Protein AF-A0A6N6MBU0-F1 (afdb_monomer_lite)

Radius of gyration: 28.47 Å; chains: 1; bounding box: 76×79×61 Å

Structure (mmCIF, N/CA/C/O backbone):
data_AF-A0A6N6MBU0-F1
#
_entry.id   AF-A0A6N6MBU0-F1
#
loop_
_atom_site.group_PDB
_atom_site.id
_atom_site.type_symbol
_atom_site.label_atom_id
_atom_site.label_alt_id
_atom_site.label_comp_id
_atom_site.label_asym_id
_atom_site.label_entity_id
_atom_site.label_seq_id
_atom_site.pdbx_PDB_ins_code
_atom_site.Cartn_x
_atom_site.Cartn_y
_atom_site.Cartn_z
_atom_site.occupancy
_atom_site.B_iso_or_equiv
_atom_site.auth_seq_id
_atom_site.auth_comp_id
_atom_site.auth_asym_id
_atom_site.auth_atom_id
_atom_site.pdbx_PDB_model_num
ATOM 1 N N . MET A 1 1 ? 37.459 41.021 43.986 1.00 42.38 1 MET A N 1
ATOM 2 C CA . MET A 1 1 ? 38.618 40.347 43.359 1.00 42.38 1 MET A CA 1
ATOM 3 C C . MET A 1 1 ? 38.202 38.938 42.969 1.00 42.38 1 MET A C 1
ATOM 5 O O . MET A 1 1 ? 38.070 38.101 43.848 1.00 42.38 1 MET A O 1
ATOM 9 N N . LEU A 1 2 ? 37.963 38.681 41.683 1.00 38.34 2 LEU A N 1
ATOM 10 C CA . LEU A 1 2 ? 37.894 37.321 41.146 1.00 38.34 2 LEU A CA 1
ATOM 11 C C . LEU A 1 2 ? 38.823 37.245 39.933 1.00 38.34 2 LEU A C 1
ATOM 13 O O . LEU A 1 2 ? 38.697 38.010 38.981 1.00 38.34 2 LEU A O 1
ATOM 17 N N . SER A 1 3 ? 39.810 36.364 40.057 1.00 39.53 3 SER A N 1
ATOM 18 C CA . SER A 1 3 ? 40.881 36.099 39.104 1.00 39.53 3 SER A CA 1
ATOM 19 C C . SER A 1 3 ? 40.360 35.163 38.013 1.00 39.53 3 SER A C 1
ATOM 21 O O . SER A 1 3 ? 39.963 34.037 38.301 1.00 39.53 3 SER A O 1
ATOM 23 N N . VAL A 1 4 ? 40.354 35.627 36.763 1.00 47.16 4 VAL A N 1
ATOM 24 C CA . VAL A 1 4 ? 40.062 34.795 35.590 1.00 47.16 4 VAL A CA 1
ATOM 25 C C . VAL A 1 4 ? 41.371 34.143 35.151 1.00 47.16 4 VAL A C 1
ATOM 27 O O . VAL A 1 4 ? 42.191 34.767 34.478 1.00 47.16 4 VAL A O 1
ATOM 30 N N . LYS A 1 5 ? 41.591 32.885 35.542 1.00 46.62 5 LYS A N 1
ATOM 31 C CA . LYS A 1 5 ? 42.668 32.063 34.979 1.00 46.62 5 LYS A CA 1
ATOM 32 C C . LYS A 1 5 ? 42.170 31.426 33.682 1.00 46.62 5 LYS A C 1
ATOM 34 O O . LYS A 1 5 ? 41.281 30.582 33.694 1.00 46.62 5 LYS A O 1
ATOM 39 N N . ARG A 1 6 ? 42.735 31.876 32.560 1.00 51.62 6 ARG A N 1
ATOM 40 C CA . ARG A 1 6 ? 42.576 31.271 31.233 1.00 51.62 6 ARG A CA 1
ATOM 41 C C . ARG A 1 6 ? 43.379 29.970 31.189 1.00 51.62 6 ARG A C 1
ATOM 43 O O . ARG A 1 6 ? 44.602 30.017 31.279 1.00 51.62 6 ARG A O 1
ATOM 50 N N . THR A 1 7 ? 42.704 28.838 31.028 1.00 53.19 7 THR A N 1
ATOM 51 C CA . THR A 1 7 ? 43.352 27.553 30.740 1.00 53.19 7 THR A CA 1
ATOM 52 C C . THR A 1 7 ? 43.342 27.336 29.231 1.00 53.19 7 THR A C 1
ATOM 54 O O . THR A 1 7 ? 42.283 27.217 28.620 1.00 53.19 7 THR A O 1
ATOM 57 N N . LEU A 1 8 ? 44.534 27.345 28.637 1.00 43.66 8 LEU A N 1
ATOM 58 C CA . LEU A 1 8 ? 44.801 27.042 27.234 1.00 43.66 8 LEU A CA 1
ATOM 59 C C . LEU A 1 8 ? 44.906 25.513 27.096 1.00 43.66 8 LEU A C 1
ATOM 61 O O . LEU A 1 8 ? 45.770 24.914 27.734 1.00 43.66 8 LEU A O 1
ATOM 65 N N . LEU A 1 9 ? 44.039 24.878 26.304 1.00 42.22 9 LEU A N 1
ATOM 66 C CA . LEU A 1 9 ? 44.114 23.440 26.025 1.00 42.22 9 LEU A CA 1
ATOM 67 C C . LEU A 1 9 ? 44.708 23.235 24.621 1.00 42.22 9 LEU A C 1
ATOM 69 O O . LEU A 1 9 ? 44.062 23.530 23.619 1.00 42.22 9 LEU A O 1
ATOM 73 N N . LEU A 1 10 ? 45.955 22.768 24.562 1.00 43.97 10 LEU A N 1
ATOM 74 C CA . LEU A 1 10 ? 46.631 22.321 23.342 1.00 43.97 10 LEU A CA 1
ATOM 75 C C . LEU A 1 10 ? 46.354 20.824 23.161 1.00 43.97 10 LEU A C 1
ATOM 77 O O . LEU A 1 10 ? 46.771 20.020 23.991 1.00 43.97 10 LEU A O 1
ATOM 81 N N . ILE A 1 11 ? 45.655 20.450 22.088 1.00 59.56 11 ILE A N 1
ATOM 82 C CA . ILE A 1 11 ? 45.480 19.047 21.691 1.00 59.56 11 ILE A CA 1
ATOM 83 C C . ILE A 1 11 ? 46.577 18.709 20.680 1.00 59.56 11 ILE A C 1
ATOM 85 O O . ILE A 1 11 ? 46.624 19.269 19.586 1.00 59.56 11 ILE A O 1
ATOM 89 N N . VAL A 1 12 ? 47.470 17.803 21.074 1.00 51.38 12 VAL A N 1
ATOM 90 C CA . VAL A 1 12 ? 48.514 17.219 20.226 1.00 51.38 12 VAL A CA 1
ATOM 91 C C . VAL A 1 12 ? 47.901 16.051 19.452 1.00 51.38 12 VAL A C 1
ATOM 93 O O . VAL A 1 12 ? 47.412 15.097 20.052 1.00 51.38 12 VAL A O 1
ATOM 96 N N . ILE A 1 13 ? 47.924 16.126 18.121 1.00 54.50 13 ILE A N 1
ATOM 97 C CA . ILE A 1 13 ? 47.526 15.034 17.225 1.00 54.50 13 ILE A CA 1
ATOM 98 C C . ILE A 1 13 ? 48.765 14.166 16.980 1.00 54.50 13 ILE A C 1
ATOM 100 O O . ILE A 1 13 ? 49.723 14.623 16.360 1.00 54.50 13 ILE A O 1
ATOM 104 N N . ILE A 1 14 ? 48.754 12.925 17.469 1.00 55.12 14 ILE A N 1
ATOM 105 C CA . ILE A 1 14 ? 49.778 11.922 17.148 1.00 55.12 14 ILE A CA 1
ATOM 106 C C . ILE A 1 14 ? 49.278 11.123 15.942 1.00 55.12 14 ILE A C 1
ATOM 108 O O . ILE A 1 14 ? 48.298 10.387 16.037 1.00 55.12 14 ILE A O 1
ATOM 112 N N . GLY A 1 15 ? 49.943 11.302 14.800 1.00 40.69 15 GLY A N 1
ATOM 113 C CA . GLY A 1 15 ? 49.760 10.472 13.614 1.00 40.69 15 GLY A CA 1
ATOM 114 C C . GLY A 1 15 ? 50.527 9.158 13.749 1.00 40.69 15 GLY A C 1
ATOM 115 O O . GLY A 1 15 ? 51.705 9.163 14.102 1.00 40.69 15 GLY A O 1
ATOM 116 N N . PHE A 1 16 ? 49.871 8.039 13.443 1.00 46.72 16 PHE A N 1
ATOM 117 C CA . PHE A 1 16 ? 50.548 6.761 13.247 1.00 46.72 16 PHE A CA 1
ATOM 118 C C . PHE A 1 16 ? 50.940 6.617 11.776 1.00 46.72 16 PHE A C 1
ATOM 120 O O . PHE A 1 16 ? 50.093 6.480 10.895 1.00 46.72 16 PHE A O 1
ATOM 127 N N . VAL A 1 17 ? 52.249 6.686 11.539 1.00 45.59 17 VAL A N 1
ATOM 128 C CA . VAL A 1 17 ? 52.920 6.311 10.294 1.00 45.59 17 VAL A CA 1
ATOM 129 C C . VAL A 1 17 ? 53.206 4.807 10.337 1.00 45.59 17 VAL A C 1
ATOM 131 O O . VAL A 1 17 ? 53.742 4.311 11.322 1.00 45.59 17 VAL A O 1
ATOM 134 N N . SER A 1 18 ? 52.799 4.138 9.257 1.00 43.19 18 SER A N 1
ATOM 135 C CA . SER A 1 18 ? 53.257 2.883 8.643 1.00 43.19 18 SER A CA 1
ATOM 136 C C . SER A 1 18 ? 54.073 1.875 9.463 1.00 43.19 18 SER A C 1
ATOM 138 O O . SER A 1 18 ? 55.148 2.188 9.963 1.00 43.19 18 SER A O 1
ATOM 140 N N . CYS A 1 19 ? 53.684 0.598 9.371 1.00 40.00 19 CYS A N 1
ATOM 141 C CA . CYS A 1 19 ? 54.665 -0.483 9.346 1.00 40.00 19 CYS A CA 1
ATOM 142 C C . CYS A 1 19 ? 54.517 -1.298 8.055 1.00 40.00 19 CYS A C 1
ATOM 144 O O . CYS A 1 19 ? 53.425 -1.677 7.638 1.00 40.00 19 CYS A O 1
ATOM 146 N N . SER A 1 20 ? 55.661 -1.447 7.409 1.00 43.44 20 SER A N 1
ATOM 147 C CA . SER A 1 20 ? 55.963 -1.979 6.091 1.00 43.44 20 SER A CA 1
ATOM 148 C C . SER A 1 20 ? 55.982 -3.506 6.026 1.00 43.44 20 SER A C 1
ATOM 150 O O . SER A 1 20 ? 56.431 -4.152 6.964 1.00 43.44 20 SER A O 1
ATOM 152 N N . GLY A 1 21 ? 55.622 -4.025 4.850 1.00 36.88 21 GLY A N 1
ATOM 153 C CA . GLY A 1 21 ? 56.413 -4.997 4.088 1.00 36.88 21 GLY A CA 1
ATOM 154 C C . GLY A 1 21 ? 56.769 -6.331 4.745 1.00 36.88 21 GLY A C 1
ATOM 155 O O . GLY A 1 21 ? 57.717 -6.419 5.519 1.00 36.88 21 GLY A O 1
ATOM 156 N N . PHE A 1 22 ? 56.132 -7.397 4.264 1.00 39.03 22 PHE A N 1
ATOM 157 C CA . PHE A 1 22 ? 56.819 -8.673 4.094 1.00 39.03 22 PHE A CA 1
ATOM 158 C C . PHE A 1 22 ? 56.532 -9.190 2.684 1.00 39.03 22 PHE A C 1
ATOM 160 O O . PHE A 1 22 ? 55.378 -9.396 2.313 1.00 39.03 22 PHE A O 1
ATOM 167 N N . GLU A 1 23 ? 57.593 -9.328 1.897 1.00 39.47 23 GLU A N 1
ATOM 168 C CA . GLU A 1 23 ? 57.591 -9.885 0.549 1.00 39.47 23 GLU A CA 1
ATOM 169 C C . GLU A 1 23 ? 58.517 -11.114 0.506 1.00 39.47 23 GLU A C 1
ATOM 171 O O . GLU A 1 23 ? 59.446 -11.248 1.307 1.00 39.47 23 GLU A O 1
ATOM 176 N N . SER A 1 24 ? 58.276 -11.953 -0.502 1.00 37.31 24 SER A N 1
ATOM 177 C CA . SER A 1 24 ? 58.909 -13.235 -0.860 1.00 37.31 24 SER A CA 1
ATOM 178 C C . SER A 1 24 ? 58.302 -14.480 -0.178 1.00 37.31 24 SER A C 1
ATOM 180 O O . SER A 1 24 ? 58.007 -14.457 1.009 1.00 37.31 24 SER A O 1
ATOM 182 N N . SER A 1 25 ? 58.081 -15.604 -0.869 1.00 33.19 25 SER A N 1
ATOM 183 C CA . SER A 1 25 ? 58.720 -16.067 -2.111 1.00 33.19 25 SER A CA 1
ATOM 184 C C . SER A 1 25 ? 57.854 -17.093 -2.876 1.00 33.19 25 SER A C 1
ATOM 186 O O . SER A 1 25 ? 57.165 -17.908 -2.276 1.00 33.19 25 SER A O 1
ATOM 188 N N . GLU A 1 26 ? 57.970 -17.026 -4.207 1.00 34.09 26 GLU A N 1
ATOM 189 C CA . GLU A 1 26 ? 57.924 -18.092 -5.229 1.00 34.09 26 GLU A CA 1
ATOM 190 C C . GLU A 1 26 ? 56.726 -19.048 -5.424 1.00 34.09 26 GLU A C 1
ATOM 192 O O . GLU A 1 26 ? 56.375 -19.901 -4.615 1.00 34.09 26 GLU A O 1
ATOM 197 N N . SER A 1 27 ? 56.216 -18.995 -6.662 1.00 33.62 27 SER A N 1
ATOM 198 C CA . SER A 1 27 ? 55.419 -20.015 -7.343 1.00 33.62 27 SER A CA 1
ATOM 199 C C . SER A 1 27 ? 56.297 -21.107 -7.979 1.00 33.62 27 SER A C 1
ATOM 201 O O . SER A 1 27 ? 57.224 -20.763 -8.712 1.00 33.62 27 SER A O 1
ATOM 203 N N . ASN A 1 28 ? 55.923 -22.389 -7.863 1.00 35.47 28 ASN A N 1
ATOM 204 C CA . ASN A 1 28 ? 55.424 -23.217 -8.985 1.00 35.47 28 ASN A CA 1
ATOM 205 C C . ASN A 1 28 ? 55.336 -24.729 -8.669 1.00 35.47 28 ASN A C 1
ATOM 207 O O . ASN A 1 28 ? 56.295 -25.334 -8.211 1.00 35.47 28 ASN A O 1
ATOM 211 N N . LYS A 1 29 ? 54.190 -25.303 -9.080 1.00 35.56 29 LYS A N 1
ATOM 212 C CA . LYS A 1 29 ? 53.918 -26.662 -9.611 1.00 35.56 29 LYS A CA 1
ATOM 213 C C . LYS A 1 29 ? 54.423 -27.915 -8.867 1.00 35.56 29 LYS A C 1
ATOM 215 O O . LYS A 1 29 ? 55.601 -28.233 -8.927 1.00 35.56 2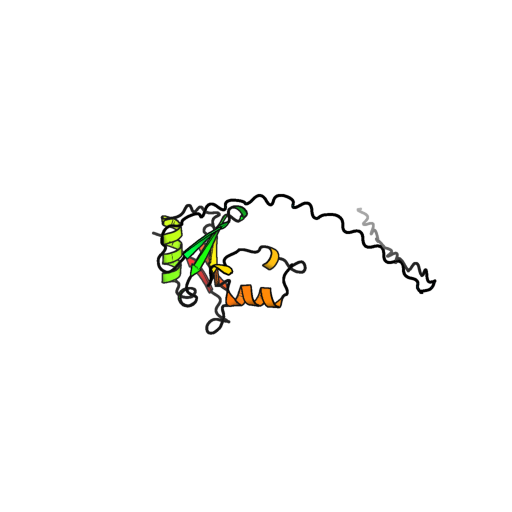9 LYS A O 1
ATOM 220 N N . ALA A 1 30 ? 53.482 -28.774 -8.455 1.00 33.06 30 ALA A N 1
ATOM 221 C CA . ALA A 1 30 ? 53.177 -30.040 -9.153 1.00 33.06 30 ALA A CA 1
ATOM 222 C C . ALA A 1 30 ? 51.954 -30.757 -8.540 1.00 33.06 30 ALA A C 1
ATOM 224 O O . ALA A 1 30 ? 51.655 -30.629 -7.358 1.00 33.06 30 ALA A O 1
ATOM 225 N N . GLU A 1 31 ? 51.247 -31.481 -9.403 1.00 35.06 31 GLU A N 1
ATOM 226 C CA . GLU A 1 31 ? 49.984 -32.199 -9.221 1.00 35.06 31 GLU A CA 1
ATOM 227 C C . GLU A 1 31 ? 49.990 -33.273 -8.121 1.00 35.06 31 GLU A C 1
ATOM 229 O O . GLU A 1 31 ? 50.937 -34.050 -8.002 1.00 35.06 31 GLU A O 1
ATOM 234 N N . LYS A 1 32 ? 48.841 -33.448 -7.450 1.00 37.62 32 LYS A N 1
ATOM 235 C CA . LYS A 1 32 ? 48.331 -34.793 -7.147 1.00 37.62 32 LYS A CA 1
ATOM 236 C C . LYS A 1 32 ? 46.809 -34.793 -7.007 1.00 37.62 32 LYS A C 1
ATOM 238 O O . LYS A 1 32 ? 46.250 -34.395 -5.991 1.00 37.62 32 LYS A O 1
ATOM 243 N N . SER A 1 33 ? 46.155 -35.260 -8.061 1.00 37.53 33 SER A N 1
ATOM 244 C CA . SER A 1 33 ? 44.739 -35.608 -8.111 1.00 37.53 33 SER A CA 1
ATOM 245 C C . SER A 1 33 ? 44.457 -36.77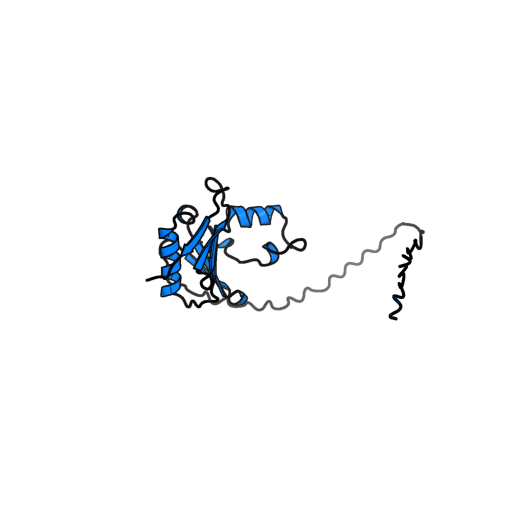5 -7.165 1.00 37.53 33 SER A C 1
ATOM 247 O O . SER A 1 33 ? 44.968 -37.872 -7.386 1.00 37.53 33 SER A O 1
ATOM 249 N N . ILE A 1 34 ? 43.625 -36.567 -6.144 1.00 37.31 34 ILE A N 1
ATOM 250 C CA . ILE A 1 34 ? 42.919 -37.648 -5.448 1.00 37.31 34 ILE A CA 1
ATOM 251 C C . ILE A 1 34 ? 41.467 -37.203 -5.293 1.00 37.31 34 ILE A C 1
ATOM 253 O O . ILE A 1 34 ? 41.142 -36.269 -4.567 1.00 37.31 34 ILE A O 1
ATOM 257 N N . SER A 1 35 ? 40.620 -37.854 -6.083 1.00 38.34 35 SER A N 1
ATOM 258 C CA . SER A 1 35 ? 39.170 -37.778 -6.033 1.00 38.34 35 SER A CA 1
ATOM 259 C C . SER A 1 35 ? 38.681 -38.547 -4.812 1.00 38.34 35 SER A C 1
ATOM 261 O O . SER A 1 35 ? 38.651 -39.773 -4.854 1.00 38.34 35 SER A O 1
ATOM 263 N N . GLU A 1 36 ? 38.219 -37.845 -3.784 1.00 34.81 36 GLU A N 1
ATOM 264 C CA . GLU A 1 36 ? 37.308 -38.403 -2.785 1.00 34.81 36 GLU A CA 1
ATOM 265 C C . GLU A 1 36 ? 36.160 -37.419 -2.571 1.00 34.81 36 GLU A C 1
ATOM 267 O O . GLU A 1 36 ? 36.334 -36.284 -2.137 1.00 34.81 36 GLU A O 1
ATOM 272 N N . LYS A 1 37 ? 34.974 -37.862 -2.979 1.00 37.62 37 LYS A N 1
ATOM 273 C CA . LYS A 1 37 ? 33.695 -37.175 -2.847 1.00 37.62 37 LYS A CA 1
ATOM 274 C C . LYS A 1 37 ? 33.078 -37.642 -1.525 1.00 37.62 37 LYS A C 1
ATOM 276 O O . LYS A 1 37 ? 32.735 -38.822 -1.457 1.00 37.62 37 LYS A O 1
ATOM 281 N N . PRO A 1 38 ? 32.894 -36.794 -0.499 1.00 38.00 38 PRO A N 1
ATOM 282 C CA . PRO A 1 38 ? 32.039 -37.153 0.617 1.00 38.00 38 PRO A CA 1
ATOM 283 C C . PRO A 1 38 ? 30.585 -36.891 0.230 1.00 38.00 38 PRO A C 1
ATOM 285 O O . PRO A 1 38 ? 30.238 -35.865 -0.358 1.00 38.00 38 PRO A O 1
ATOM 288 N N . SER A 1 39 ? 29.768 -37.892 0.521 1.00 33.53 39 SER A N 1
ATOM 289 C CA . SER A 1 39 ? 28.321 -37.964 0.391 1.00 33.53 39 SER A CA 1
ATOM 290 C C . SER A 1 39 ? 27.606 -36.706 0.877 1.00 33.53 39 SER A C 1
ATOM 292 O O . SER A 1 39 ? 27.807 -36.257 2.001 1.00 33.53 39 SER A O 1
ATOM 294 N N . ILE A 1 40 ? 26.722 -36.190 0.024 1.00 39.03 40 ILE A N 1
ATOM 295 C CA . ILE A 1 40 ? 25.666 -35.257 0.407 1.00 39.03 40 ILE A CA 1
ATOM 296 C C . ILE A 1 40 ? 24.733 -36.046 1.328 1.00 39.03 40 ILE A C 1
ATOM 298 O O . ILE A 1 40 ? 23.978 -36.896 0.860 1.00 39.03 40 ILE A O 1
ATOM 302 N N . GLU A 1 41 ? 24.835 -35.820 2.634 1.00 38.31 41 GLU A N 1
ATOM 303 C CA . GLU A 1 41 ? 23.727 -36.106 3.534 1.00 38.31 41 GLU A CA 1
ATOM 304 C C . GLU A 1 41 ? 22.637 -35.090 3.189 1.00 38.31 41 GLU A C 1
ATOM 306 O O . GLU A 1 41 ? 22.784 -33.888 3.410 1.00 38.31 41 GLU A O 1
ATOM 311 N N . GLU A 1 42 ? 21.582 -35.576 2.534 1.00 36.66 42 GLU A N 1
ATOM 312 C CA . GLU A 1 42 ? 20.326 -34.857 2.373 1.00 36.66 42 GLU A CA 1
ATOM 313 C C . GLU A 1 42 ? 19.774 -34.576 3.772 1.00 36.66 42 GLU A C 1
ATOM 315 O O . GLU A 1 42 ? 19.097 -35.400 4.389 1.00 36.66 42 GLU A O 1
ATOM 320 N N . GLU A 1 43 ? 20.104 -33.400 4.298 1.00 38.47 43 GLU A N 1
ATOM 321 C CA . GLU A 1 43 ? 19.413 -32.835 5.439 1.00 38.47 43 GLU A CA 1
ATOM 322 C C . GLU A 1 43 ? 17.951 -32.670 5.015 1.00 38.47 43 GLU A C 1
ATOM 324 O O . GLU A 1 43 ? 17.629 -31.912 4.096 1.00 38.47 43 GLU A O 1
ATOM 329 N N . ASN A 1 44 ? 17.087 -33.483 5.627 1.00 38.69 44 ASN A N 1
ATOM 330 C CA . ASN A 1 44 ? 15.645 -33.485 5.438 1.00 38.69 44 ASN A CA 1
ATOM 331 C C . ASN A 1 44 ? 15.112 -32.057 5.575 1.00 38.69 44 ASN A C 1
ATOM 333 O O . ASN A 1 44 ? 14.836 -31.586 6.679 1.00 38.69 44 ASN A O 1
ATOM 337 N N . GLY A 1 45 ? 14.956 -31.381 4.436 1.00 37.59 45 GLY A N 1
ATOM 338 C CA . GLY A 1 45 ? 14.270 -30.110 4.340 1.00 37.59 45 GLY A CA 1
ATOM 339 C C . GLY A 1 45 ? 12.867 -30.313 4.877 1.00 37.59 45 GLY A C 1
ATOM 340 O O . GLY A 1 45 ? 12.035 -30.963 4.241 1.00 37.59 45 GLY A O 1
ATOM 341 N N . VAL A 1 46 ? 12.631 -29.791 6.079 1.00 40.25 46 VAL A N 1
ATOM 342 C CA . VAL A 1 46 ? 11.308 -29.658 6.671 1.00 40.25 46 VAL A CA 1
ATOM 343 C C . VAL A 1 46 ? 10.449 -28.961 5.626 1.00 40.25 46 VAL A C 1
ATOM 345 O O . VAL A 1 46 ? 10.586 -27.768 5.369 1.00 40.25 46 VAL A O 1
ATOM 348 N N . SER A 1 47 ? 9.604 -29.744 4.959 1.00 40.69 47 SER A N 1
ATOM 349 C CA . SER A 1 47 ? 8.571 -29.230 4.080 1.00 40.69 47 SER A CA 1
ATOM 350 C C . SER A 1 47 ? 7.571 -28.522 4.983 1.00 40.69 47 SER A C 1
ATOM 352 O O . SER A 1 47 ? 6.638 -29.133 5.509 1.00 40.69 47 SER A O 1
ATOM 354 N N . GLU A 1 48 ? 7.818 -27.236 5.234 1.00 44.19 48 GLU A N 1
ATOM 355 C CA . GLU A 1 48 ? 6.830 -26.347 5.817 1.00 44.19 48 GLU A CA 1
ATOM 356 C C . GLU A 1 48 ? 5.615 -26.383 4.898 1.00 44.19 48 GLU A C 1
ATOM 358 O O . GLU A 1 48 ? 5.597 -25.811 3.806 1.00 44.19 48 GLU A O 1
ATOM 363 N N . LYS A 1 49 ? 4.586 -27.113 5.331 1.00 40.25 49 LYS A N 1
ATOM 364 C CA . LYS A 1 49 ? 3.248 -27.011 4.765 1.00 40.25 49 LYS A CA 1
ATOM 365 C C . LYS A 1 49 ? 2.799 -25.573 4.977 1.00 40.25 49 LYS A C 1
ATOM 367 O O . LYS A 1 49 ? 2.259 -25.237 6.025 1.00 40.25 49 LYS A O 1
ATOM 372 N N . THR A 1 50 ? 3.035 -24.718 3.990 1.00 45.41 50 THR A N 1
ATOM 373 C CA . THR A 1 50 ? 2.482 -23.371 3.983 1.00 45.41 50 THR A CA 1
ATOM 374 C C . THR A 1 50 ? 0.973 -23.526 3.830 1.00 45.41 50 THR A C 1
ATOM 376 O O . THR A 1 50 ? 0.463 -23.750 2.730 1.00 45.41 50 THR A O 1
ATOM 379 N N . GLU A 1 51 ? 0.241 -23.498 4.944 1.00 53.19 51 GLU A N 1
ATOM 380 C CA . GLU A 1 51 ? -1.214 -23.450 4.906 1.00 53.19 51 GLU A CA 1
ATOM 381 C C . GLU A 1 51 ? -1.623 -22.233 4.080 1.00 53.19 51 GLU A C 1
ATOM 383 O O . GLU A 1 51 ? -1.296 -21.084 4.388 1.00 53.19 51 GLU A O 1
ATOM 388 N N . LYS A 1 52 ? -2.299 -22.496 2.961 1.00 62.44 52 LYS A N 1
ATOM 389 C CA . LYS A 1 52 ? -2.677 -21.465 2.003 1.00 62.44 52 LYS A CA 1
ATOM 390 C C . LYS A 1 52 ? -3.794 -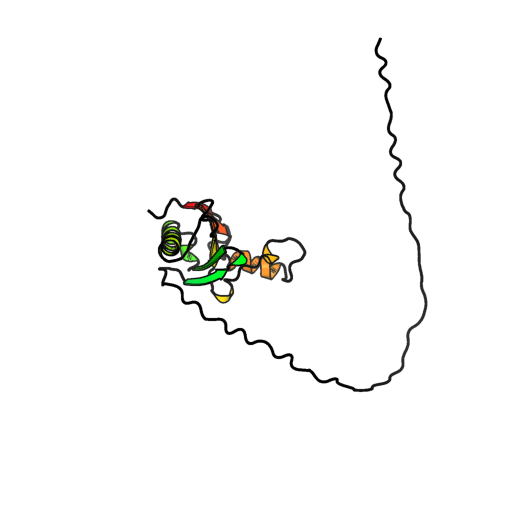20.621 2.620 1.00 62.44 52 LYS A C 1
ATOM 392 O O . LYS A 1 52 ? -4.975 -20.950 2.504 1.00 62.44 52 LYS A O 1
ATOM 397 N N . ARG A 1 53 ? -3.422 -19.543 3.314 1.00 74.50 53 ARG A N 1
ATOM 398 C CA . ARG A 1 53 ? -4.368 -18.602 3.925 1.00 74.50 53 ARG A CA 1
ATOM 399 C C . ARG A 1 53 ? -5.285 -18.046 2.836 1.00 74.50 53 ARG A C 1
ATOM 401 O O . ARG A 1 53 ? -4.825 -17.474 1.851 1.00 74.50 53 ARG A O 1
ATOM 408 N N . THR A 1 54 ? -6.589 -18.243 2.999 1.00 85.69 54 THR A N 1
ATOM 409 C CA . THR A 1 54 ? -7.585 -17.731 2.052 1.00 85.69 54 THR A CA 1
ATOM 410 C C . THR A 1 54 ? -8.063 -16.363 2.523 1.00 85.69 54 THR A C 1
ATOM 412 O O . THR A 1 54 ? -8.491 -16.217 3.666 1.00 85.69 54 THR A O 1
ATOM 415 N N . PHE A 1 55 ? -8.000 -15.360 1.646 1.00 92.56 55 PHE A N 1
ATOM 416 C CA . PHE A 1 55 ? -8.462 -14.003 1.936 1.00 92.56 55 PHE A CA 1
ATOM 417 C C . PHE A 1 55 ? -9.853 -13.733 1.333 1.00 92.56 55 PHE A C 1
ATOM 419 O O . PHE A 1 55 ? -10.185 -14.274 0.273 1.00 92.56 55 PHE A O 1
ATOM 426 N N . PRO A 1 56 ? -10.679 -12.880 1.969 1.00 93.56 56 PRO A N 1
ATOM 427 C CA . PRO A 1 56 ? -11.944 -12.433 1.405 1.00 93.56 56 PRO A CA 1
ATOM 428 C C . PRO A 1 56 ? -11.730 -11.658 0.100 1.00 93.56 56 PRO A C 1
ATOM 430 O O . PRO A 1 56 ? -10.725 -10.972 -0.092 1.00 93.56 56 PRO A O 1
ATOM 433 N N . LYS A 1 57 ? -12.724 -11.710 -0.793 1.00 94.81 57 LYS A N 1
ATOM 434 C CA . LYS A 1 57 ? -12.699 -10.941 -2.044 1.00 94.81 57 LYS A CA 1
ATOM 435 C C . LYS A 1 57 ? -12.756 -9.435 -1.759 1.00 94.81 57 LYS A C 1
ATOM 437 O O . LYS A 1 57 ? -13.689 -8.950 -1.103 1.00 94.81 57 LYS A O 1
ATOM 442 N N . ILE A 1 58 ? -11.804 -8.695 -2.327 1.00 96.31 58 ILE A N 1
ATOM 443 C CA . ILE A 1 58 ? -11.744 -7.230 -2.318 1.00 96.31 58 ILE A CA 1
ATOM 444 C C . ILE A 1 58 ? -11.979 -6.733 -3.746 1.00 96.31 58 ILE A C 1
ATOM 446 O O . ILE A 1 58 ? -11.363 -7.207 -4.696 1.00 96.31 58 ILE A O 1
ATOM 450 N N . LYS A 1 59 ? -12.902 -5.790 -3.941 1.00 95.94 59 LYS A N 1
ATOM 451 C CA . LYS A 1 59 ? -13.126 -5.216 -5.273 1.00 95.94 59 LYS A CA 1
ATOM 452 C C . LYS A 1 59 ? -11.902 -4.396 -5.689 1.00 95.94 59 LYS A C 1
ATOM 454 O O . LYS A 1 59 ? -11.444 -3.572 -4.904 1.00 95.94 59 LYS A O 1
ATOM 459 N N . ASN A 1 60 ? -11.448 -4.583 -6.931 1.00 95.44 60 ASN A N 1
ATOM 460 C CA . ASN A 1 60 ? -10.283 -3.917 -7.532 1.00 95.44 60 ASN A CA 1
ATOM 461 C C . ASN A 1 60 ? -8.931 -4.241 -6.868 1.00 95.44 60 ASN A C 1
ATOM 463 O O . ASN A 1 60 ? -7.961 -3.524 -7.102 1.00 95.44 60 ASN A O 1
ATOM 467 N N . ALA A 1 61 ? -8.857 -5.287 -6.042 1.00 96.88 61 ALA A N 1
ATOM 468 C CA . ALA A 1 61 ? -7.622 -5.661 -5.372 1.00 96.88 61 ALA A CA 1
ATOM 469 C C . ALA A 1 61 ? -7.566 -7.159 -5.052 1.00 96.88 61 ALA A C 1
ATOM 471 O O . ALA A 1 61 ? -8.593 -7.820 -4.926 1.00 96.88 61 ALA A O 1
ATOM 472 N N . SER A 1 62 ? -6.361 -7.688 -4.871 1.00 96.19 62 SER A N 1
ATOM 473 C CA . SER A 1 62 ? -6.126 -9.041 -4.361 1.00 96.19 62 SER A CA 1
ATOM 474 C C . SER A 1 62 ? -5.189 -8.985 -3.166 1.00 96.19 62 SER A C 1
ATOM 476 O O . SER A 1 62 ? -4.115 -8.399 -3.253 1.00 96.19 62 SER A O 1
ATOM 478 N N . VAL A 1 63 ? -5.586 -9.594 -2.050 1.00 95.25 63 VAL A N 1
ATOM 479 C CA . VAL A 1 63 ? -4.719 -9.739 -0.876 1.00 95.25 63 VAL A CA 1
ATOM 480 C C . VAL A 1 63 ? -3.816 -10.939 -1.124 1.00 95.25 63 VAL A C 1
ATOM 482 O O . VAL A 1 63 ? -4.313 -12.048 -1.313 1.00 95.25 63 VAL A O 1
ATOM 485 N N . VAL A 1 64 ? -2.507 -10.710 -1.172 1.00 93.81 64 VAL A N 1
ATOM 486 C CA . VAL A 1 64 ? -1.518 -11.763 -1.436 1.00 93.81 64 VAL A CA 1
ATOM 487 C C . VAL A 1 64 ? -1.124 -12.443 -0.138 1.00 93.81 64 VAL A C 1
ATOM 489 O O . VAL A 1 64 ? -1.168 -13.665 -0.041 1.00 93.81 64 VAL A O 1
ATOM 492 N N . GLN A 1 65 ? -0.777 -11.644 0.867 1.00 92.75 65 GLN A N 1
ATOM 493 C CA . GLN A 1 65 ? -0.388 -12.129 2.182 1.00 92.75 65 GLN A CA 1
ATOM 494 C C . GLN A 1 65 ? -0.546 -11.045 3.246 1.00 92.75 65 GLN A C 1
ATOM 496 O O . GLN A 1 65 ? -0.759 -9.865 2.947 1.00 92.75 65 GLN A O 1
ATOM 501 N N . PHE A 1 66 ? -0.418 -11.477 4.495 1.00 92.75 66 PHE A N 1
ATOM 502 C CA . PHE A 1 66 ? -0.244 -10.616 5.650 1.00 92.75 66 PHE A CA 1
ATOM 503 C C . PHE A 1 66 ? 1.094 -10.972 6.295 1.00 92.75 66 PHE A C 1
ATOM 505 O O . PHE A 1 66 ? 1.300 -12.122 6.679 1.00 92.75 66 PHE A O 1
ATOM 512 N N . ASP A 1 67 ? 1.990 -9.998 6.344 1.00 90.69 67 ASP A N 1
ATOM 513 C CA . ASP A 1 67 ? 3.280 -10.075 7.011 1.00 90.69 67 ASP A CA 1
ATOM 514 C C . ASP A 1 67 ? 3.079 -9.752 8.495 1.00 90.69 67 ASP A C 1
ATOM 516 O O . ASP A 1 67 ? 2.751 -8.616 8.854 1.00 90.69 67 ASP A O 1
ATOM 520 N N . ASN A 1 68 ? 3.211 -10.780 9.337 1.00 89.56 68 ASN A N 1
ATOM 521 C CA . ASN A 1 68 ? 3.000 -10.661 10.777 1.00 89.56 68 ASN A CA 1
ATOM 522 C C . ASN A 1 68 ? 4.100 -9.827 11.445 1.00 89.56 68 ASN A C 1
ATOM 524 O O . ASN A 1 68 ? 3.794 -9.090 12.380 1.00 89.56 68 ASN A O 1
ATOM 528 N N . ASP A 1 69 ? 5.339 -9.906 10.954 1.00 87.69 69 ASP A N 1
ATOM 529 C CA . ASP A 1 69 ? 6.497 -9.254 11.573 1.00 87.69 69 ASP A CA 1
ATOM 530 C C . ASP A 1 69 ? 6.396 -7.732 11.421 1.00 87.69 69 ASP A C 1
ATOM 532 O O . ASP A 1 69 ? 6.659 -6.975 12.356 1.00 87.69 69 ASP A O 1
ATOM 536 N N . ASN A 1 70 ? 5.907 -7.283 10.262 1.00 87.31 70 ASN A N 1
ATOM 537 C CA . ASN A 1 70 ? 5.709 -5.867 9.954 1.00 87.31 70 ASN A CA 1
ATOM 538 C C . ASN A 1 70 ? 4.264 -5.373 10.138 1.00 87.31 70 ASN A C 1
ATOM 540 O O . ASN A 1 70 ? 3.977 -4.213 9.821 1.00 87.31 70 ASN A O 1
ATOM 544 N N . ASN A 1 71 ? 3.347 -6.231 10.608 1.00 93.12 71 ASN A N 1
ATOM 545 C CA . ASN A 1 71 ? 1.905 -5.966 10.706 1.00 93.12 71 ASN A CA 1
ATOM 546 C C . ASN A 1 71 ? 1.348 -5.323 9.416 1.00 93.12 71 ASN A C 1
ATOM 548 O O . ASN A 1 71 ? 0.819 -4.203 9.410 1.00 93.12 71 ASN A O 1
ATOM 552 N N . ARG A 1 72 ? 1.556 -5.990 8.274 1.00 94.56 72 ARG A N 1
ATOM 553 C CA . ARG A 1 72 ? 1.365 -5.379 6.952 1.00 94.56 72 ARG A CA 1
ATOM 554 C C . ARG A 1 72 ? 0.654 -6.293 5.961 1.00 94.56 72 ARG A C 1
ATOM 556 O O . ARG A 1 72 ? 1.081 -7.409 5.693 1.00 94.56 72 ARG A O 1
ATOM 563 N N . TYR A 1 73 ? -0.402 -5.782 5.334 1.00 95.56 73 TYR A N 1
ATOM 564 C CA . TYR A 1 73 ? -1.049 -6.449 4.204 1.00 95.56 73 TYR A CA 1
ATOM 565 C C . TYR A 1 73 ? -0.337 -6.127 2.891 1.00 95.56 73 TYR A C 1
ATOM 567 O O . TYR A 1 73 ? -0.084 -4.957 2.588 1.00 95.56 73 TYR A O 1
ATOM 575 N N . PHE A 1 74 ? -0.083 -7.149 2.074 1.00 95.00 74 PHE A N 1
ATOM 576 C CA . PHE A 1 74 ? 0.413 -6.983 0.708 1.00 95.00 74 PHE A CA 1
ATOM 577 C C . PHE A 1 74 ? -0.730 -7.164 -0.276 1.00 95.00 74 PHE A C 1
ATOM 579 O O . PHE A 1 74 ? -1.361 -8.223 -0.347 1.00 95.00 74 PHE A O 1
ATOM 586 N N . ILE A 1 75 ? -1.012 -6.100 -1.019 1.00 95.81 75 ILE A N 1
ATOM 587 C CA . ILE A 1 75 ? -2.199 -5.981 -1.851 1.00 95.81 75 ILE A CA 1
ATOM 588 C C . ILE A 1 75 ? -1.778 -5.715 -3.286 1.00 95.81 75 ILE A C 1
ATOM 590 O O . ILE A 1 75 ? -1.055 -4.763 -3.558 1.00 95.81 75 ILE A O 1
ATOM 594 N N . VAL A 1 76 ? -2.280 -6.515 -4.216 1.00 95.31 76 VAL A N 1
ATOM 595 C CA . VAL A 1 76 ? -2.137 -6.268 -5.649 1.00 95.31 76 VAL A CA 1
ATOM 596 C C . VAL A 1 76 ? -3.326 -5.462 -6.144 1.00 95.31 76 VAL A C 1
ATOM 598 O O . VAL A 1 76 ? -4.474 -5.831 -5.895 1.00 95.31 76 VAL A O 1
ATOM 601 N N . VAL A 1 77 ? -3.048 -4.380 -6.858 1.00 94.69 77 VAL A N 1
ATOM 602 C CA . VAL A 1 77 ? -4.012 -3.508 -7.528 1.00 94.69 77 VAL A CA 1
ATOM 603 C C . VAL A 1 77 ? -3.551 -3.239 -8.954 1.00 94.69 77 VAL A C 1
ATOM 605 O O . VAL A 1 77 ? -2.361 -3.278 -9.253 1.00 94.69 77 VAL A O 1
ATOM 608 N N . ASP A 1 78 ? -4.488 -2.919 -9.839 1.00 90.50 78 ASP A N 1
ATOM 609 C CA . ASP A 1 78 ? -4.141 -2.418 -11.167 1.00 90.50 78 ASP A CA 1
ATOM 610 C C . ASP A 1 78 ? -3.416 -1.059 -11.047 1.00 90.50 78 ASP A C 1
ATOM 612 O O . ASP A 1 78 ? -3.874 -0.157 -10.340 1.00 90.50 78 ASP A O 1
ATOM 616 N N . SER A 1 79 ? -2.292 -0.870 -11.742 1.00 87.25 79 SER A N 1
ATOM 617 C CA . SER A 1 79 ? -1.540 0.395 -11.704 1.00 87.25 79 SER A CA 1
ATOM 618 C C . SER A 1 79 ? -2.376 1.619 -12.107 1.00 87.25 79 SER A C 1
ATOM 620 O O . SER A 1 79 ? -2.095 2.734 -11.661 1.00 87.25 79 SER A O 1
ATOM 622 N N . SER A 1 80 ? -3.434 1.442 -12.904 1.00 86.56 80 SER A N 1
ATOM 623 C CA . SER A 1 80 ? -4.365 2.512 -13.277 1.00 86.56 80 SER A CA 1
ATOM 624 C C . SER A 1 80 ? -5.163 3.068 -12.094 1.00 86.56 80 SER A C 1
ATOM 626 O O . SER A 1 80 ? -5.549 4.237 -12.130 1.00 86.56 80 SER A O 1
ATOM 628 N N . ILE A 1 81 ? -5.386 2.285 -11.030 1.00 89.75 81 ILE A N 1
ATOM 629 C CA . ILE A 1 81 ? -6.188 2.731 -9.880 1.00 89.75 81 ILE A CA 1
ATOM 630 C C . ILE A 1 81 ? -5.354 3.363 -8.769 1.00 89.75 81 ILE A C 1
ATOM 632 O O . ILE A 1 81 ? -5.909 4.095 -7.963 1.00 89.75 81 ILE A O 1
ATOM 636 N N . VAL A 1 82 ? -4.036 3.145 -8.733 1.00 88.69 82 VAL A N 1
ATOM 637 C CA . VAL A 1 82 ? -3.118 3.670 -7.696 1.00 88.69 82 VAL A CA 1
ATOM 638 C C . VAL A 1 82 ? -3.224 5.192 -7.538 1.00 88.69 82 VAL A C 1
ATOM 640 O O . VAL A 1 82 ? -3.125 5.731 -6.438 1.00 88.69 82 VAL A O 1
ATOM 643 N N . PHE A 1 83 ? -3.476 5.909 -8.634 1.00 86.50 83 PHE A N 1
ATOM 644 C CA . PHE A 1 83 ? -3.629 7.368 -8.618 1.00 86.50 83 PHE A CA 1
ATOM 645 C C . PHE A 1 83 ? -5.086 7.846 -8.529 1.00 86.50 83 PHE A C 1
ATOM 647 O O . PHE A 1 83 ? -5.302 9.057 -8.383 1.00 86.50 83 PHE A O 1
ATOM 654 N N . ASP A 1 84 ? -6.052 6.924 -8.602 1.00 90.56 84 ASP A N 1
ATOM 655 C CA . ASP A 1 84 ? -7.480 7.160 -8.387 1.00 90.56 84 ASP A CA 1
ATOM 656 C C . ASP A 1 84 ? -7.783 7.039 -6.888 1.00 90.56 84 ASP A C 1
ATOM 658 O O . ASP A 1 84 ? -7.919 5.956 -6.313 1.00 90.56 84 ASP A O 1
ATOM 662 N N . TYR A 1 85 ? -7.860 8.202 -6.247 1.00 88.38 85 TYR A N 1
ATOM 663 C CA . TYR A 1 85 ? -8.019 8.311 -4.804 1.00 88.38 85 TYR A CA 1
ATOM 664 C C . TYR A 1 85 ? -9.292 7.632 -4.285 1.00 88.38 85 TYR A C 1
ATOM 666 O O . TYR A 1 85 ? -9.241 6.953 -3.259 1.00 88.38 85 TYR A O 1
ATOM 674 N N . GLU A 1 86 ? -10.417 7.771 -4.986 1.00 91.94 86 GLU A N 1
ATOM 675 C CA . GLU A 1 86 ? -11.686 7.195 -4.536 1.00 91.94 86 GLU A CA 1
ATOM 676 C C . GLU A 1 86 ? -11.656 5.671 -4.630 1.00 91.94 86 GLU A C 1
ATOM 678 O O . GLU A 1 86 ? -12.081 4.978 -3.702 1.00 91.94 86 GLU A O 1
ATOM 683 N N . ARG A 1 87 ? -11.069 5.124 -5.701 1.00 94.25 87 ARG A N 1
ATOM 684 C CA . ARG A 1 87 ? -10.894 3.670 -5.829 1.00 94.25 87 ARG A CA 1
ATOM 685 C C . ARG A 1 87 ? -9.957 3.111 -4.767 1.00 94.25 87 ARG A C 1
ATOM 687 O O . ARG A 1 87 ? -10.282 2.090 -4.166 1.00 94.25 87 ARG A O 1
ATOM 694 N N . ILE A 1 88 ? -8.833 3.770 -4.489 1.00 95.12 88 ILE A N 1
ATOM 695 C CA . ILE A 1 88 ? -7.910 3.317 -3.438 1.00 95.12 88 ILE A CA 1
ATOM 696 C C . ILE A 1 88 ? -8.546 3.418 -2.055 1.00 95.12 88 ILE A C 1
ATOM 698 O O . ILE A 1 88 ? -8.439 2.478 -1.267 1.00 95.12 88 ILE A O 1
ATOM 702 N N . LYS A 1 89 ? -9.271 4.502 -1.766 1.00 95.19 89 LYS A N 1
ATOM 703 C CA . LYS A 1 89 ? -10.036 4.626 -0.523 1.00 95.19 89 LYS A CA 1
ATOM 704 C C . LYS A 1 89 ? -11.018 3.463 -0.366 1.00 95.19 89 LYS A C 1
ATOM 706 O O . LYS A 1 89 ? -11.072 2.864 0.703 1.00 95.19 89 LYS A O 1
ATOM 711 N N . GLN A 1 90 ? -11.742 3.088 -1.422 1.00 95.88 90 GLN A N 1
ATOM 712 C CA . GLN A 1 90 ? -12.641 1.928 -1.394 1.00 95.88 90 GLN A CA 1
ATOM 713 C C . GLN A 1 90 ? -11.907 0.607 -1.136 1.00 95.88 90 GLN A C 1
ATOM 715 O O . GLN A 1 90 ? -12.437 -0.249 -0.428 1.00 95.88 90 GLN A O 1
ATOM 720 N N . VAL A 1 91 ? -10.709 0.411 -1.695 1.00 96.69 91 VAL A N 1
ATOM 721 C CA . VAL A 1 91 ? -9.882 -0.777 -1.416 1.00 96.69 91 VAL A CA 1
ATOM 722 C C . VAL A 1 91 ? -9.478 -0.808 0.058 1.00 96.69 91 VAL A C 1
ATOM 724 O O . VAL A 1 91 ? -9.709 -1.811 0.730 1.00 96.69 91 VAL A O 1
ATOM 727 N N . ILE A 1 92 ? -8.955 0.302 0.583 1.00 96.81 92 ILE A N 1
ATOM 728 C CA . ILE A 1 92 ? -8.531 0.428 1.985 1.00 96.81 92 ILE A CA 1
ATOM 729 C C . ILE A 1 92 ? -9.703 0.172 2.934 1.00 96.81 92 ILE A C 1
ATOM 731 O O . ILE A 1 92 ? -9.558 -0.584 3.886 1.00 96.81 92 ILE A O 1
ATOM 735 N N . CYS A 1 93 ? -10.880 0.727 2.650 1.00 95.62 93 CYS A N 1
ATOM 736 C CA . CYS A 1 93 ? -12.054 0.536 3.497 1.00 95.62 93 CYS A CA 1
ATOM 737 C C . CYS A 1 93 ? -12.636 -0.876 3.442 1.00 95.62 93 CYS A C 1
ATOM 739 O O . CYS A 1 93 ? -13.166 -1.371 4.435 1.00 95.62 93 CYS A O 1
ATOM 741 N N . GLN A 1 94 ? -12.517 -1.565 2.309 1.00 96.44 94 GLN A N 1
ATOM 742 C CA . GLN A 1 94 ? -12.863 -2.983 2.252 1.00 96.44 94 GLN A CA 1
ATOM 743 C C . GLN A 1 94 ? -11.883 -3.847 3.046 1.00 96.44 94 GLN A C 1
ATOM 745 O O . GLN A 1 94 ? -12.314 -4.820 3.650 1.00 96.44 94 GLN A O 1
ATOM 750 N N . ILE A 1 95 ? -10.593 -3.507 3.051 1.00 95.69 95 ILE A N 1
ATOM 751 C CA . ILE A 1 95 ? -9.596 -4.183 3.889 1.00 95.69 95 ILE A CA 1
ATOM 752 C C . ILE A 1 95 ? -9.935 -3.961 5.365 1.00 95.69 95 ILE A C 1
ATOM 754 O O . ILE A 1 95 ? -10.099 -4.934 6.085 1.00 95.69 95 ILE A O 1
ATOM 758 N N . ASP A 1 96 ? -10.153 -2.710 5.771 1.00 94.88 96 ASP A N 1
ATOM 759 C CA . ASP A 1 96 ? -10.491 -2.326 7.151 1.00 94.88 96 ASP A CA 1
ATOM 760 C C . ASP A 1 96 ? -11.758 -3.021 7.683 1.00 94.88 96 ASP A C 1
ATOM 762 O O . ASP A 1 96 ? -11.850 -3.369 8.850 1.00 94.88 96 ASP A O 1
ATOM 766 N N . SER A 1 97 ? -12.749 -3.253 6.815 1.00 94.69 97 SER A N 1
ATOM 767 C CA . SER A 1 97 ? -14.021 -3.880 7.209 1.00 94.69 97 SER A CA 1
ATOM 768 C C . SER A 1 97 ? -14.034 -5.408 7.143 1.00 94.69 97 SER A C 1
ATOM 770 O O . SER A 1 97 ? -14.879 -6.032 7.783 1.00 94.69 97 SER A O 1
ATOM 772 N N . LYS A 1 98 ? -13.163 -6.030 6.340 1.00 95.44 98 LYS A N 1
ATOM 773 C CA . LYS A 1 98 ? -13.193 -7.484 6.078 1.00 95.44 98 LYS A CA 1
ATOM 774 C C . LYS A 1 98 ? -12.021 -8.242 6.685 1.00 95.44 98 LYS A C 1
ATOM 776 O O . LYS A 1 98 ? -12.052 -9.471 6.712 1.00 95.44 98 LYS A O 1
ATOM 781 N N . LEU A 1 99 ? -10.973 -7.539 7.088 1.00 93.94 99 LEU A N 1
ATOM 782 C CA . LEU A 1 99 ? -9.741 -8.108 7.611 1.00 93.94 99 LEU A CA 1
ATOM 783 C C . LEU A 1 99 ? -9.465 -7.537 8.998 1.00 93.94 99 LEU A C 1
ATOM 785 O O . LEU A 1 99 ? -9.952 -6.468 9.345 1.00 93.94 99 LEU A O 1
ATOM 789 N N . SER A 1 100 ? -8.675 -8.257 9.794 1.00 91.50 100 SER A N 1
ATOM 790 C CA . SER A 1 100 ? -8.247 -7.753 11.097 1.00 91.50 100 SER A CA 1
ATOM 791 C C . SER A 1 100 ? -7.223 -6.646 10.881 1.00 91.50 100 SER A C 1
ATOM 793 O O . SER A 1 100 ? -6.107 -6.919 10.432 1.00 91.50 100 SER A O 1
ATOM 795 N N . THR A 1 101 ? -7.613 -5.413 11.175 1.00 93.12 101 THR A N 1
ATOM 796 C CA . THR A 1 101 ? -6.765 -4.224 11.134 1.00 93.12 101 THR A CA 1
ATOM 797 C C . THR A 1 101 ? -6.763 -3.553 12.502 1.00 93.12 101 THR A C 1
ATOM 799 O O . THR A 1 101 ? -7.742 -3.573 13.247 1.00 93.12 101 THR A O 1
ATOM 802 N N . ASP A 1 102 ? -5.634 -2.951 12.842 1.00 93.38 102 ASP A N 1
ATOM 803 C CA . ASP A 1 102 ? -5.472 -2.089 14.003 1.00 93.38 102 ASP A CA 1
ATOM 804 C C . ASP A 1 102 ? -4.725 -0.809 13.609 1.00 93.38 102 ASP A C 1
ATOM 806 O O . ASP A 1 102 ? -4.407 -0.562 12.442 1.00 93.38 102 ASP A O 1
ATOM 810 N N . THR A 1 103 ? -4.431 0.042 14.588 1.00 94.31 103 THR A N 1
ATOM 811 C CA . THR A 1 103 ? -3.712 1.293 14.336 1.00 94.31 103 THR A CA 1
ATOM 812 C C . THR A 1 103 ? -2.283 1.070 13.849 1.00 94.31 103 THR A C 1
ATOM 814 O O . THR A 1 103 ? -1.761 1.926 13.142 1.00 94.31 103 THR A O 1
ATOM 817 N N . ASN A 1 104 ? -1.647 -0.052 14.180 1.00 95.75 104 ASN A N 1
ATOM 818 C CA . ASN A 1 104 ? -0.279 -0.361 13.768 1.00 95.75 104 ASN A CA 1
ATOM 819 C C . ASN A 1 104 ? -0.218 -1.015 12.383 1.00 95.75 104 ASN A C 1
ATOM 821 O O . ASN A 1 104 ? 0.851 -1.063 11.777 1.00 95.75 104 ASN A O 1
ATOM 825 N N . THR A 1 105 ? -1.361 -1.454 11.861 1.00 95.62 105 THR A N 1
ATOM 826 C CA . THR A 1 105 ? -1.455 -2.097 10.560 1.00 95.62 105 THR A CA 1
ATOM 827 C C . THR A 1 105 ? -1.031 -1.140 9.445 1.00 95.62 105 THR A C 1
ATOM 829 O O . THR A 1 105 ? -1.323 0.065 9.456 1.00 95.62 105 THR A O 1
ATOM 832 N N . SER A 1 106 ? -0.360 -1.686 8.435 1.00 95.94 106 SER A N 1
ATOM 833 C CA . SER A 1 106 ? -0.040 -0.986 7.189 1.00 95.94 106 SER A CA 1
ATOM 834 C C . SER A 1 106 ? -0.472 -1.790 5.963 1.00 95.94 106 SER A C 1
ATOM 836 O O . SER A 1 106 ? -0.717 -2.993 6.030 1.00 95.94 106 SER A O 1
ATOM 838 N N . ILE A 1 107 ? -0.577 -1.120 4.821 1.00 95.75 107 ILE A N 1
ATOM 839 C CA . ILE A 1 107 ? -0.867 -1.739 3.527 1.00 95.75 107 ILE A CA 1
ATOM 840 C C . ILE A 1 107 ? 0.224 -1.331 2.548 1.00 95.75 107 ILE A C 1
ATOM 842 O O . ILE A 1 107 ? 0.470 -0.138 2.378 1.00 95.75 107 ILE A O 1
ATOM 846 N N . SER A 1 108 ? 0.816 -2.307 1.870 1.00 94.31 108 SER A N 1
ATOM 847 C CA . SER A 1 108 ? 1.656 -2.095 0.691 1.00 94.31 108 SER A CA 1
ATOM 848 C C . SER A 1 108 ? 0.899 -2.478 -0.570 1.00 94.31 108 SER A C 1
ATOM 850 O O . SER A 1 108 ? 0.328 -3.567 -0.653 1.00 94.31 108 SER A O 1
ATOM 852 N N . PHE A 1 109 ? 0.920 -1.585 -1.554 1.00 93.69 109 PHE A N 1
ATOM 853 C CA . PHE A 1 109 ? 0.285 -1.781 -2.849 1.00 93.69 109 PHE A CA 1
ATOM 854 C C . PHE A 1 109 ? 1.311 -2.186 -3.901 1.00 93.69 109 PHE A C 1
ATOM 856 O O . PHE A 1 109 ? 2.344 -1.535 -4.059 1.00 93.69 109 PHE A O 1
ATOM 863 N N . PHE A 1 110 ? 0.972 -3.220 -4.659 1.00 92.62 110 PHE A N 1
ATOM 864 C CA . PHE A 1 110 ? 1.776 -3.807 -5.720 1.00 92.62 110 PHE A CA 1
ATOM 865 C C . PHE A 1 110 ? 0.970 -3.910 -7.010 1.00 92.62 110 PHE A C 1
ATOM 867 O O . PHE A 1 110 ? -0.258 -3.911 -6.969 1.00 92.62 110 PHE A O 1
ATOM 874 N N . ASN A 1 111 ? 1.642 -4.042 -8.149 1.00 91.25 111 ASN A N 1
ATOM 875 C CA . ASN A 1 111 ? 0.977 -4.324 -9.426 1.00 91.25 111 ASN A CA 1
ATOM 876 C C . ASN A 1 111 ? 0.919 -5.826 -9.772 1.00 91.25 111 ASN A C 1
ATOM 878 O O . ASN A 1 111 ? 0.096 -6.234 -10.586 1.00 91.25 111 ASN A O 1
ATOM 882 N N . GLU A 1 112 ? 1.750 -6.662 -9.141 1.00 90.25 112 GLU A N 1
ATOM 883 C CA . GLU A 1 112 ? 1.821 -8.104 -9.397 1.00 90.25 112 GLU A CA 1
ATOM 884 C C . GLU A 1 112 ? 2.112 -8.901 -8.119 1.00 90.25 112 GLU A C 1
ATOM 886 O O . GLU A 1 112 ? 2.933 -8.507 -7.290 1.00 90.25 112 GLU A O 1
ATOM 891 N N . ALA A 1 113 ? 1.490 -10.077 -7.989 1.00 90.25 113 ALA A N 1
ATOM 892 C CA . ALA A 1 113 ? 1.592 -10.902 -6.782 1.00 90.25 113 ALA A CA 1
ATOM 893 C C . ALA A 1 113 ? 3.001 -11.455 -6.532 1.00 90.25 113 ALA A C 1
ATOM 895 O O . ALA A 1 113 ? 3.427 -11.548 -5.388 1.00 90.25 113 ALA A O 1
ATOM 896 N N . LYS A 1 114 ? 3.754 -11.775 -7.592 1.00 86.38 114 LYS A N 1
ATOM 897 C CA . LYS A 1 114 ? 5.121 -12.315 -7.473 1.00 86.38 114 LYS A CA 1
ATOM 898 C C . LYS A 1 114 ? 6.116 -11.330 -6.840 1.00 86.38 114 LYS A C 1
ATOM 900 O O . LYS A 1 114 ? 7.150 -11.749 -6.336 1.00 86.38 114 LYS A O 1
ATOM 905 N N . TRP A 1 115 ? 5.797 -10.035 -6.876 1.00 85.12 115 TRP A N 1
ATOM 906 C CA . TRP A 1 115 ? 6.594 -8.959 -6.282 1.00 85.12 115 TRP A CA 1
ATOM 907 C C . TRP A 1 115 ? 6.004 -8.428 -4.979 1.00 85.12 115 TRP A C 1
ATOM 909 O O . TRP A 1 115 ? 6.592 -7.539 -4.370 1.00 85.12 115 TRP A O 1
ATOM 919 N N . ALA A 1 116 ? 4.849 -8.953 -4.562 1.00 87.25 116 ALA A N 1
ATOM 920 C CA . ALA A 1 116 ? 4.175 -8.586 -3.331 1.00 87.25 116 ALA A CA 1
ATOM 921 C C . ALA A 1 116 ? 4.851 -9.274 -2.140 1.00 87.25 116 ALA A C 1
ATOM 923 O O . ALA A 1 116 ? 4.258 -10.108 -1.467 1.00 87.25 116 ALA A O 1
ATOM 924 N N . ASN A 1 117 ? 6.118 -8.938 -1.920 1.00 79.12 117 ASN A N 1
ATOM 925 C CA . ASN A 1 117 ? 6.901 -9.273 -0.746 1.00 79.12 117 ASN A CA 1
ATOM 926 C C . ASN A 1 117 ? 7.594 -8.004 -0.253 1.00 79.12 117 ASN A C 1
ATOM 928 O O . ASN A 1 117 ? 8.254 -7.317 -1.020 1.00 79.12 117 ASN A O 1
ATOM 932 N N . TYR A 1 118 ? 7.432 -7.651 1.015 1.00 66.50 118 TYR A N 1
ATOM 933 C CA . TYR A 1 118 ? 8.201 -6.557 1.589 1.00 66.50 118 TYR A CA 1
ATOM 934 C C . TYR A 1 118 ? 9.629 -7.042 1.830 1.00 66.50 118 TYR A C 1
ATOM 936 O O . TYR A 1 118 ? 9.844 -8.161 2.291 1.00 66.50 118 TYR A O 1
ATOM 944 N N . LYS A 1 119 ? 10.603 -6.223 1.449 1.00 66.62 119 LYS A N 1
ATOM 945 C CA . LYS A 1 119 ? 12.018 -6.523 1.627 1.00 66.62 119 LYS A CA 1
ATOM 946 C C . LYS A 1 119 ? 12.643 -5.338 2.344 1.00 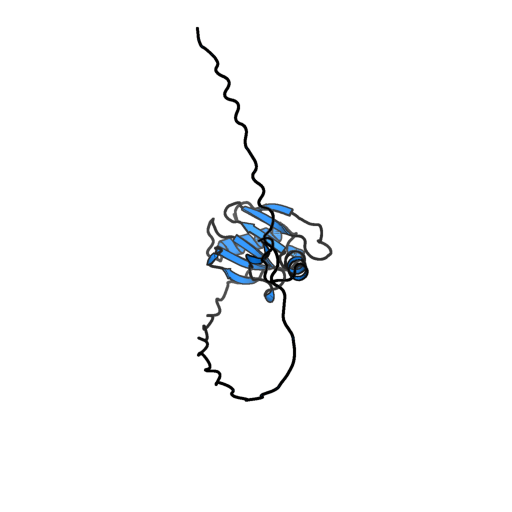66.62 119 LYS A C 1
ATOM 948 O O . LYS A 1 119 ? 12.922 -4.322 1.711 1.00 66.62 119 LYS A O 1
ATOM 953 N N . ASP A 1 120 ? 12.851 -5.474 3.649 1.00 61.34 120 ASP A N 1
ATOM 954 C CA . ASP A 1 120 ? 13.512 -4.455 4.474 1.00 61.34 120 ASP A CA 1
ATOM 955 C C . ASP A 1 120 ? 14.871 -4.044 3.892 1.00 61.34 120 ASP A C 1
ATOM 957 O O . ASP A 1 120 ? 15.201 -2.863 3.836 1.00 61.34 120 ASP A O 1
ATOM 961 N N . GLU A 1 121 ? 15.605 -5.012 3.337 1.00 57.53 121 GLU A N 1
ATOM 962 C CA . GLU A 1 121 ? 16.899 -4.861 2.652 1.00 57.53 121 GLU A CA 1
ATOM 963 C C . GLU A 1 121 ? 16.883 -3.921 1.435 1.00 57.53 121 GLU A C 1
ATOM 965 O O . GLU A 1 121 ? 17.940 -3.572 0.904 1.00 57.53 121 GLU A O 1
ATOM 970 N N . LEU A 1 122 ? 15.701 -3.549 0.937 1.00 55.66 122 LEU A N 1
ATOM 971 C CA . LEU A 1 122 ? 15.572 -2.557 -0.127 1.00 55.66 122 LEU A CA 1
ATOM 972 C C . LEU A 1 122 ? 15.633 -1.129 0.431 1.00 55.66 122 LEU A C 1
ATOM 974 O O . LEU A 1 122 ? 15.945 -0.210 -0.310 1.00 55.66 122 LEU A O 1
ATOM 978 N N . PHE A 1 123 ? 15.366 -0.915 1.719 1.00 59.00 123 PHE A N 1
ATOM 979 C CA . PHE A 1 123 ? 15.274 0.423 2.312 1.00 59.00 123 PHE A CA 1
ATOM 980 C C . PHE A 1 123 ? 16.500 0.822 3.148 1.00 59.00 123 PHE A C 1
ATOM 982 O O . PHE A 1 123 ? 16.545 1.953 3.634 1.00 59.00 123 PHE A O 1
ATOM 989 N N . PHE A 1 124 ? 17.497 -0.061 3.283 1.00 52.78 124 PHE A N 1
ATOM 990 C CA . PHE A 1 124 ? 18.759 0.225 3.970 1.00 52.78 124 PHE A CA 1
ATOM 991 C C . PHE A 1 124 ? 19.926 0.345 2.979 1.00 52.78 124 PHE A C 1
ATOM 993 O O . PHE A 1 124 ? 20.131 -0.508 2.116 1.00 52.78 124 PHE A O 1
ATOM 1000 N N . ASP A 1 125 ? 20.664 1.449 3.107 1.00 53.66 125 ASP A N 1
ATOM 1001 C CA . ASP A 1 125 ? 21.800 1.823 2.266 1.00 53.66 125 ASP A CA 1
ATOM 1002 C C . ASP A 1 125 ? 22.991 0.849 2.432 1.00 53.66 125 ASP A C 1
ATOM 1004 O O . ASP A 1 125 ? 23.300 0.374 3.523 1.00 53.66 125 ASP A O 1
ATOM 1008 N N . GLU A 1 126 ? 23.662 0.583 1.309 1.00 45.88 126 GLU A N 1
ATOM 1009 C CA . GLU A 1 126 ? 24.987 -0.049 1.136 1.00 45.88 126 GLU A CA 1
ATOM 1010 C C . GLU A 1 126 ? 25.179 -1.563 1.377 1.00 45.88 126 GLU A C 1
ATOM 1012 O O . GLU A 1 126 ? 26.118 -2.117 0.805 1.00 45.88 126 GLU A O 1
ATOM 1017 N N . SER A 1 127 ? 24.302 -2.279 2.090 1.00 53.66 127 SER A N 1
ATOM 1018 C CA . SER A 1 127 ? 24.458 -3.737 2.333 1.00 53.66 127 SER A CA 1
ATOM 1019 C C . SER A 1 127 ? 23.472 -4.644 1.580 1.00 53.66 127 SER A C 1
ATOM 1021 O O . SER A 1 127 ? 23.431 -5.853 1.820 1.00 53.66 127 SER A O 1
ATOM 1023 N N . SER A 1 128 ? 22.675 -4.087 0.661 1.00 56.22 128 SER A N 1
ATOM 1024 C CA . SER A 1 128 ? 21.634 -4.840 -0.047 1.00 56.22 128 SER A CA 1
ATOM 1025 C C . SER A 1 128 ? 22.210 -6.017 -0.844 1.00 56.22 128 SER A C 1
ATOM 1027 O O . SER A 1 128 ? 23.114 -5.853 -1.664 1.00 56.22 128 SER A O 1
ATOM 1029 N N . LYS A 1 129 ? 21.632 -7.211 -0.657 1.00 61.25 129 LYS A N 1
ATOM 1030 C CA . LYS A 1 129 ? 21.970 -8.430 -1.416 1.00 61.25 129 LYS A CA 1
ATOM 1031 C C . LYS A 1 129 ? 21.676 -8.296 -2.919 1.00 61.25 129 LYS A C 1
ATOM 1033 O O . LYS A 1 129 ? 22.160 -9.101 -3.714 1.00 61.25 129 LYS A O 1
ATOM 1038 N N . TYR A 1 130 ? 20.876 -7.303 -3.315 1.00 56.09 130 TYR A N 1
ATOM 1039 C CA . TYR A 1 130 ? 20.402 -7.126 -4.685 1.00 56.09 130 TYR A CA 1
ATOM 1040 C C . TYR A 1 130 ? 21.122 -5.977 -5.407 1.00 56.09 130 TYR A C 1
ATOM 1042 O O . TYR A 1 130 ? 21.368 -4.922 -4.819 1.00 56.09 130 TYR A O 1
ATOM 1050 N N . PRO A 1 131 ? 21.410 -6.119 -6.714 1.00 61.28 131 PRO A N 1
ATOM 1051 C CA . PRO A 1 131 ? 21.959 -5.031 -7.513 1.00 61.28 131 PRO A CA 1
ATOM 1052 C C . PRO A 1 131 ? 21.051 -3.790 -7.522 1.00 61.28 131 PRO A C 1
ATOM 1054 O O . PRO A 1 131 ? 19.832 -3.883 -7.675 1.00 61.28 131 PRO A O 1
ATOM 1057 N N . LYS A 1 132 ? 21.655 -2.594 -7.487 1.00 63.69 132 LYS A N 1
ATOM 1058 C CA . LYS A 1 132 ? 20.953 -1.291 -7.471 1.00 63.69 132 LYS A CA 1
ATOM 1059 C C . LYS A 1 132 ? 19.905 -1.111 -8.584 1.00 63.69 132 LYS A C 1
ATOM 1061 O O . LYS A 1 132 ? 18.918 -0.395 -8.400 1.00 63.69 132 LYS A O 1
ATOM 1066 N N . HIS A 1 133 ? 20.104 -1.738 -9.743 1.00 69.19 133 HIS A N 1
ATOM 1067 C CA . HIS A 1 133 ? 19.155 -1.669 -10.858 1.00 69.19 133 HIS A CA 1
ATOM 1068 C C . HIS A 1 133 ? 17.892 -2.514 -10.615 1.00 69.19 133 HIS A C 1
ATOM 1070 O O . HIS A 1 133 ? 16.799 -2.067 -10.956 1.00 69.19 133 HIS A O 1
ATOM 1076 N N . GLU A 1 134 ? 18.007 -3.682 -9.972 1.00 64.50 134 GLU A N 1
ATOM 1077 C CA . GLU A 1 134 ? 16.842 -4.487 -9.583 1.00 64.50 134 GLU A CA 1
ATOM 1078 C C . GLU A 1 134 ? 16.020 -3.773 -8.512 1.00 64.50 134 GLU A C 1
ATOM 1080 O O . GLU A 1 134 ? 14.795 -3.709 -8.610 1.00 64.50 134 GLU A O 1
ATOM 1085 N N . TYR A 1 135 ? 16.699 -3.139 -7.553 1.00 68.38 135 TYR A N 1
ATOM 1086 C CA . TYR A 1 135 ? 16.068 -2.272 -6.559 1.00 68.38 135 TYR A CA 1
ATOM 1087 C C . TYR A 1 135 ? 15.289 -1.120 -7.204 1.00 68.38 135 TYR A C 1
ATOM 1089 O O . TYR A 1 135 ? 14.125 -0.877 -6.881 1.00 68.38 135 TYR A O 1
ATOM 1097 N N . SER A 1 136 ? 15.912 -0.445 -8.170 1.00 67.75 136 SER A N 1
ATOM 1098 C CA . SER A 1 136 ? 15.280 0.659 -8.893 1.00 67.75 136 SER A CA 1
ATOM 1099 C C . SER A 1 136 ? 14.035 0.190 -9.644 1.00 67.75 136 SER A C 1
ATOM 1101 O O . SER A 1 136 ? 13.029 0.891 -9.647 1.00 67.75 136 SER A O 1
ATOM 1103 N N . ASN A 1 137 ? 14.057 -0.998 -10.248 1.00 70.44 137 ASN A N 1
ATOM 1104 C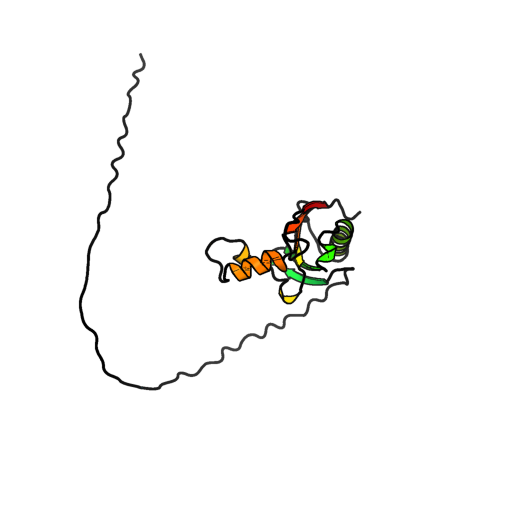 CA . ASN A 1 137 ? 12.880 -1.548 -10.916 1.00 70.44 137 ASN A CA 1
ATOM 1105 C C . ASN A 1 137 ? 11.786 -1.916 -9.918 1.00 70.44 137 ASN A C 1
ATOM 1107 O O . ASN A 1 137 ? 10.620 -1.626 -10.169 1.00 70.44 137 ASN A O 1
ATOM 1111 N N . TRP A 1 138 ? 12.147 -2.496 -8.776 1.00 73.12 138 TRP A N 1
ATOM 1112 C CA . TRP A 1 138 ? 11.181 -2.870 -7.754 1.00 73.12 138 TRP A CA 1
ATOM 1113 C C . TRP A 1 138 ? 10.434 -1.653 -7.205 1.00 73.12 138 TRP A C 1
ATOM 1115 O O . TRP A 1 138 ? 9.202 -1.627 -7.248 1.00 73.12 138 TRP A O 1
ATOM 1125 N N . LEU A 1 139 ? 11.159 -0.601 -6.818 1.00 70.12 139 LEU A N 1
ATOM 1126 C CA . LEU A 1 139 ? 10.555 0.645 -6.345 1.00 70.12 139 LEU A CA 1
ATOM 1127 C C . LEU A 1 139 ? 9.795 1.416 -7.422 1.00 70.12 139 LEU A C 1
ATOM 1129 O O . LEU A 1 139 ? 8.774 2.016 -7.115 1.00 70.12 139 LEU A O 1
ATOM 1133 N N . ASN A 1 140 ? 10.300 1.436 -8.658 1.00 68.69 140 ASN A N 1
ATOM 1134 C CA . ASN A 1 140 ? 9.725 2.269 -9.715 1.00 68.69 140 ASN A CA 1
ATOM 1135 C C . ASN A 1 140 ? 8.696 1.539 -10.583 1.00 68.69 140 ASN A C 1
ATOM 1137 O O . ASN A 1 140 ? 8.095 2.164 -11.449 1.00 68.69 140 ASN A O 1
ATOM 1141 N N . THR A 1 141 ? 8.531 0.223 -10.436 1.00 77.00 141 THR A N 1
ATOM 1142 C CA . THR A 1 141 ? 7.654 -0.574 -11.314 1.00 77.00 141 THR A CA 1
ATOM 1143 C C . THR A 1 141 ? 6.652 -1.383 -10.525 1.00 77.00 141 THR A C 1
ATOM 1145 O O . THR A 1 141 ? 5.494 -1.434 -10.927 1.00 77.00 141 THR A O 1
ATOM 1148 N N . TYR A 1 142 ? 7.062 -1.999 -9.414 1.00 84.62 142 TYR A N 1
ATOM 1149 C CA . TYR A 1 142 ? 6.226 -2.978 -8.723 1.00 84.62 142 TYR A CA 1
ATOM 1150 C C . TYR A 1 142 ? 5.627 -2.432 -7.433 1.00 84.62 142 TYR A C 1
ATOM 1152 O O . TYR A 1 142 ? 4.457 -2.689 -7.164 1.00 84.62 142 TYR A O 1
ATOM 1160 N N . TYR A 1 143 ? 6.372 -1.618 -6.687 1.00 87.62 143 TYR A N 1
ATOM 1161 C CA . TYR A 1 143 ? 5.932 -1.006 -5.438 1.00 87.62 143 TYR A CA 1
ATOM 1162 C C . TYR A 1 143 ? 5.173 0.301 -5.677 1.00 87.62 143 TYR A C 1
ATOM 1164 O O . TYR A 1 143 ? 5.757 1.348 -5.930 1.00 87.62 143 TYR A O 1
ATOM 1172 N N . GLN A 1 144 ? 3.845 0.250 -5.629 1.00 89.12 144 GLN A N 1
ATOM 1173 C CA . GLN A 1 144 ? 2.993 1.342 -6.109 1.00 89.12 144 GLN A CA 1
ATOM 1174 C C . GLN A 1 144 ? 2.661 2.378 -5.025 1.00 89.12 144 GLN A C 1
ATOM 1176 O O . GLN A 1 144 ? 2.467 3.562 -5.315 1.00 89.12 144 GLN A O 1
ATOM 1181 N N . GLY A 1 145 ? 2.556 1.955 -3.765 1.00 91.00 145 GLY A N 1
ATOM 1182 C CA . GLY A 1 145 ? 2.155 2.848 -2.684 1.00 91.00 145 GLY A CA 1
ATOM 1183 C C . GLY A 1 145 ? 2.030 2.177 -1.327 1.00 91.00 145 GLY A C 1
ATOM 1184 O O . GLY A 1 145 ? 2.132 0.961 -1.194 1.00 91.00 145 GLY A O 1
ATOM 1185 N N . GLU A 1 146 ? 1.758 2.994 -0.321 1.00 93.38 146 GLU A N 1
ATOM 1186 C CA . GLU A 1 146 ? 1.630 2.595 1.074 1.00 93.38 146 GLU A CA 1
ATOM 1187 C C . GLU A 1 146 ? 0.488 3.327 1.758 1.00 93.38 146 GLU A C 1
ATOM 1189 O O . GLU A 1 146 ? 0.308 4.530 1.565 1.00 93.38 146 GLU A O 1
ATOM 1194 N N . PHE A 1 147 ? -0.237 2.628 2.623 1.00 95.44 147 PHE A N 1
ATOM 1195 C CA . PHE A 1 147 ? -1.170 3.235 3.561 1.00 95.44 147 PHE A CA 1
ATOM 1196 C C . PHE A 1 147 ? -0.844 2.824 4.996 1.00 95.44 147 PHE A C 1
ATOM 1198 O O . PHE A 1 147 ? -0.601 1.654 5.273 1.00 95.44 147 PHE A O 1
ATOM 1205 N N . SER A 1 148 ? -0.882 3.786 5.914 1.00 95.81 148 SER A N 1
ATOM 1206 C CA . SER A 1 148 ? -0.695 3.558 7.349 1.00 95.81 148 SER A CA 1
ATOM 1207 C C . SER A 1 148 ? -1.997 3.844 8.090 1.00 95.81 148 SER A C 1
ATOM 1209 O O . SER A 1 148 ? -2.502 4.969 8.026 1.00 95.81 148 SER A O 1
ATOM 1211 N N . PHE A 1 149 ? -2.511 2.871 8.849 1.00 95.00 149 PHE A N 1
ATOM 1212 C CA . PHE A 1 149 ? -3.711 3.075 9.667 1.00 95.00 149 PHE A CA 1
ATOM 1213 C C . PHE A 1 149 ? -3.471 4.095 10.789 1.00 95.00 149 PHE A C 1
ATOM 1215 O O . PHE A 1 149 ? -4.330 4.944 11.027 1.00 95.00 149 PHE A O 1
ATOM 1222 N N . LYS A 1 150 ? -2.269 4.106 11.382 1.00 94.88 150 LYS A N 1
ATOM 1223 C CA . LYS A 1 150 ? -1.838 5.070 12.411 1.00 94.88 150 LYS A CA 1
ATOM 1224 C C . LYS A 1 150 ? -1.944 6.518 11.950 1.00 94.88 150 LYS A C 1
ATOM 1226 O O . LYS A 1 150 ? -2.527 7.361 12.623 1.00 94.88 150 LYS A O 1
ATOM 1231 N N . THR A 1 151 ? -1.326 6.826 10.811 1.00 95.38 151 THR A N 1
ATOM 1232 C CA . THR A 1 151 ? -1.218 8.209 10.314 1.00 95.38 151 THR A CA 1
ATOM 1233 C C . THR A 1 151 ? -2.363 8.587 9.381 1.00 95.38 151 THR A C 1
ATOM 1235 O O . THR A 1 151 ? -2.588 9.772 9.116 1.00 95.38 151 THR A O 1
ATOM 1238 N N . ARG A 1 152 ? -3.092 7.582 8.879 1.00 94.50 152 ARG A N 1
ATOM 1239 C CA . ARG A 1 152 ? -4.096 7.693 7.817 1.00 94.50 152 ARG A CA 1
ATOM 1240 C C . ARG A 1 152 ? -3.536 8.286 6.523 1.00 94.50 152 ARG A C 1
ATOM 1242 O O . ARG A 1 152 ? -4.292 8.822 5.714 1.00 94.50 152 ARG A O 1
ATOM 1249 N N . LEU A 1 153 ? -2.220 8.220 6.326 1.00 95.06 153 LEU A N 1
ATOM 1250 C CA . LEU A 1 153 ? -1.561 8.716 5.125 1.00 95.06 153 LEU A CA 1
ATOM 1251 C C . LEU A 1 153 ? -1.457 7.601 4.091 1.00 95.06 153 LEU A C 1
ATOM 1253 O O . LEU A 1 153 ? -0.927 6.531 4.380 1.00 95.06 153 LEU A O 1
ATOM 1257 N N . TYR A 1 154 ? -1.935 7.899 2.888 1.00 94.44 154 TYR A N 1
ATOM 1258 C CA . TYR A 1 154 ? -1.677 7.149 1.673 1.00 94.44 154 TYR A CA 1
ATOM 1259 C C . TYR A 1 154 ? -0.578 7.850 0.875 1.00 94.44 154 TYR A C 1
ATOM 1261 O O . TYR A 1 154 ? -0.705 9.033 0.549 1.00 94.44 154 TYR A O 1
ATOM 1269 N N . LYS A 1 155 ? 0.499 7.130 0.576 1.00 91.44 155 LYS A N 1
ATOM 1270 C CA . LYS A 1 155 ? 1.643 7.586 -0.214 1.00 91.44 155 LYS A CA 1
ATOM 1271 C C . LYS A 1 155 ? 1.722 6.753 -1.487 1.00 91.44 155 LYS A C 1
ATOM 1273 O O . LYS A 1 155 ? 1.548 5.544 -1.438 1.00 91.44 155 LYS A O 1
ATOM 1278 N N . THR A 1 156 ? 2.008 7.392 -2.611 1.00 88.19 156 THR A N 1
ATOM 1279 C CA . THR A 1 156 ? 2.299 6.713 -3.883 1.00 88.19 156 THR A CA 1
ATOM 1280 C C . THR A 1 156 ? 3.753 6.924 -4.255 1.00 88.19 156 THR A C 1
ATOM 1282 O O . THR A 1 156 ? 4.327 7.986 -3.980 1.00 88.19 156 THR A O 1
ATOM 1285 N N . PHE A 1 157 ? 4.337 5.915 -4.883 1.00 82.50 157 PHE A N 1
ATOM 1286 C CA . PHE A 1 157 ? 5.694 5.962 -5.407 1.00 82.50 157 PHE A CA 1
ATOM 1287 C C . PHE A 1 157 ? 5.659 6.152 -6.928 1.00 82.50 157 PHE A C 1
ATOM 1289 O O . PHE A 1 157 ? 4.605 5.968 -7.541 1.00 82.50 157 PHE A O 1
ATOM 1296 N N . PRO A 1 158 ? 6.776 6.577 -7.546 1.00 73.25 158 PRO A N 1
ATOM 1297 C CA . PRO A 1 158 ? 6.937 6.503 -8.991 1.00 73.25 158 PRO A CA 1
ATOM 1298 C C . 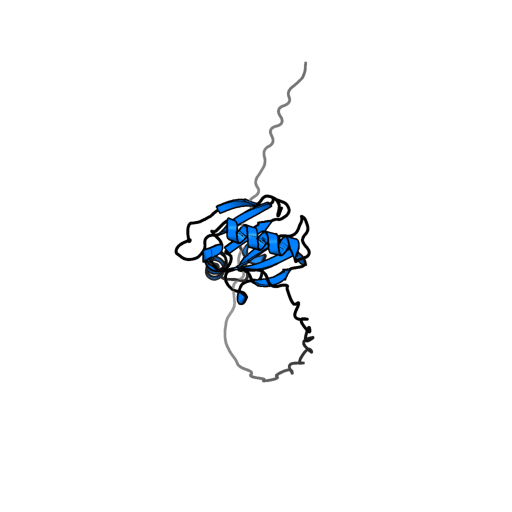PRO A 1 158 ? 6.559 5.118 -9.501 1.00 73.25 158 PRO A C 1
ATOM 1300 O O . PRO A 1 158 ? 6.995 4.120 -8.939 1.00 73.25 158 PRO A O 1
ATOM 1303 N N . VAL A 1 159 ? 5.780 5.063 -10.571 1.00 68.88 159 VAL A N 1
ATOM 1304 C CA . VAL A 1 159 ? 5.484 3.802 -11.263 1.00 68.88 159 VAL A CA 1
ATOM 1305 C C . VAL A 1 159 ? 6.000 3.899 -12.700 1.00 68.88 159 VAL A C 1
ATOM 1307 O O . VAL A 1 159 ? 6.437 4.965 -13.119 1.00 68.88 159 VAL A O 1
ATOM 1310 N N . SER A 1 160 ? 5.971 2.836 -13.496 1.00 64.75 160 SER A N 1
ATOM 1311 C CA . SER A 1 160 ? 6.353 2.943 -14.910 1.00 64.75 160 SER A CA 1
ATOM 1312 C C . SER A 1 160 ? 5.479 3.965 -15.670 1.00 64.75 160 SER A C 1
ATOM 1314 O O . SER A 1 160 ? 4.465 4.473 -15.174 1.00 64.75 160 SER A O 1
ATOM 1316 N N . GLU A 1 161 ? 5.896 4.346 -16.881 1.00 61.44 161 GLU A N 1
ATOM 1317 C CA . GLU A 1 161 ? 5.112 5.268 -17.715 1.00 61.44 161 GLU A CA 1
ATOM 1318 C C . GLU A 1 161 ? 3.647 4.800 -17.847 1.00 61.44 161 GLU A C 1
ATOM 1320 O O . GLU A 1 161 ? 3.409 3.598 -17.985 1.00 61.44 161 GLU A O 1
ATOM 1325 N N . PRO A 1 162 ? 2.651 5.712 -17.776 1.00 62.81 162 PRO A N 1
ATOM 1326 C CA . PRO A 1 162 ? 2.745 7.178 -17.895 1.00 62.81 162 PRO A CA 1
ATOM 1327 C C . PRO A 1 162 ? 2.893 7.945 -16.562 1.00 62.81 162 PRO A C 1
ATOM 1329 O O . PRO A 1 162 ? 2.680 9.158 -16.497 1.00 62.81 162 PRO A O 1
ATOM 1332 N N . ASN A 1 163 ? 3.154 7.255 -15.450 1.00 66.56 163 ASN A N 1
ATOM 1333 C CA . ASN A 1 163 ? 3.037 7.832 -14.106 1.00 66.56 163 ASN A CA 1
ATOM 1334 C C . ASN A 1 163 ? 4.387 7.931 -13.365 1.00 66.56 163 ASN A C 1
ATOM 1336 O O . ASN A 1 163 ? 4.414 8.140 -12.152 1.00 66.56 163 ASN A O 1
ATOM 1340 N N . LYS A 1 164 ? 5.504 7.885 -14.102 1.00 65.75 164 LYS A N 1
ATOM 1341 C CA . LYS A 1 164 ? 6.889 7.888 -13.592 1.00 65.75 164 LYS A CA 1
ATOM 1342 C C . LYS A 1 164 ? 7.258 9.041 -12.672 1.00 65.75 164 LYS A C 1
ATOM 1344 O O . LYS A 1 164 ? 8.093 8.878 -11.792 1.00 65.75 164 LYS A O 1
ATOM 1349 N N . ASN A 1 165 ? 6.588 10.180 -12.801 1.00 65.56 165 ASN A N 1
ATOM 1350 C CA . ASN A 1 165 ? 6.853 11.350 -11.960 1.00 65.56 165 ASN A CA 1
ATOM 1351 C C . ASN A 1 165 ? 5.732 11.652 -10.958 1.00 65.56 165 ASN A C 1
ATOM 1353 O O . ASN A 1 165 ? 5.811 12.632 -10.217 1.00 65.56 165 ASN A O 1
ATOM 1357 N N . LYS A 1 166 ? 4.668 10.843 -10.916 1.00 67.75 166 LYS A N 1
ATOM 1358 C CA . LYS A 1 166 ? 3.537 11.108 -10.027 1.00 67.75 166 LYS A CA 1
ATOM 1359 C C . LYS A 1 166 ? 3.840 10.546 -8.646 1.00 67.75 166 LYS A C 1
ATOM 1361 O O . LYS A 1 166 ? 3.897 9.342 -8.447 1.00 67.75 166 LYS A O 1
ATOM 1366 N N . ARG A 1 167 ? 3.986 11.446 -7.677 1.00 74.38 167 ARG A N 1
ATOM 1367 C CA . ARG A 1 167 ? 3.970 11.129 -6.249 1.00 74.38 167 ARG A CA 1
ATOM 1368 C C . ARG A 1 167 ? 2.853 11.926 -5.601 1.00 74.38 167 ARG A C 1
ATOM 1370 O O . ARG A 1 167 ? 2.713 13.123 -5.835 1.00 74.38 167 ARG A O 1
ATOM 1377 N N . LYS A 1 168 ? 2.048 11.258 -4.791 1.00 79.75 168 LYS A N 1
ATOM 1378 C CA . LYS A 1 168 ? 0.959 11.854 -4.020 1.00 79.75 168 LYS A CA 1
ATOM 1379 C C . LYS A 1 168 ? 1.027 11.352 -2.593 1.00 79.75 168 LYS A C 1
ATOM 1381 O O . LYS A 1 168 ? 1.179 10.153 -2.370 1.00 79.75 168 LYS A O 1
ATOM 1386 N N . VAL A 1 169 ? 0.855 12.275 -1.656 1.00 86.38 169 VAL A N 1
ATOM 1387 C CA . VAL A 1 169 ? 0.612 11.982 -0.245 1.00 86.38 169 VAL A CA 1
ATOM 1388 C C . VAL A 1 169 ? -0.749 12.565 0.098 1.00 86.38 169 VAL A C 1
ATOM 1390 O O . VAL A 1 169 ? -0.975 13.756 -0.097 1.00 86.38 169 VAL A O 1
ATOM 1393 N N . GLN A 1 170 ? -1.674 11.727 0.550 1.00 89.06 170 GLN A N 1
ATOM 1394 C CA . GLN A 1 170 ? -3.050 12.124 0.838 1.00 89.06 170 GLN A CA 1
ATOM 1395 C C . GLN A 1 170 ? -3.519 11.500 2.146 1.00 89.06 170 GLN A C 1
ATOM 1397 O O . GLN A 1 170 ? -3.176 10.363 2.460 1.00 89.06 170 GLN A O 1
ATOM 1402 N N . LYS A 1 171 ? -4.325 12.235 2.914 1.00 91.94 171 LYS A N 1
ATOM 1403 C CA . LYS A 1 171 ? -4.910 11.727 4.156 1.00 91.94 171 LYS A CA 1
ATOM 1404 C C . LYS A 1 171 ? -6.275 11.108 3.872 1.00 91.94 171 LYS A C 1
ATOM 1406 O O . LYS A 1 171 ? -7.211 11.828 3.532 1.00 91.94 171 LYS A O 1
ATOM 1411 N N . ILE A 1 172 ? -6.404 9.799 4.065 1.00 89.19 172 ILE A N 1
ATOM 1412 C CA . ILE A 1 172 ? -7.674 9.083 3.916 1.00 89.19 172 ILE A CA 1
ATOM 1413 C C . ILE A 1 172 ? -8.383 9.073 5.268 1.00 89.19 172 ILE A C 1
ATOM 1415 O O . ILE A 1 172 ? -8.018 8.332 6.184 1.00 89.19 172 ILE A O 1
ATOM 1419 N N . LYS A 1 173 ? -9.408 9.921 5.408 1.00 81.31 173 LYS A N 1
ATOM 1420 C CA . LYS A 1 173 ? -10.281 9.931 6.597 1.00 81.31 173 LYS A CA 1
ATOM 1421 C C . LYS A 1 173 ? -11.001 8.582 6.762 1.00 81.31 173 LYS A C 1
ATOM 1423 O O . LYS A 1 173 ? -10.905 7.729 5.882 1.00 81.31 173 LYS A O 1
ATOM 1428 N N . SER A 1 174 ? -11.610 8.361 7.928 1.00 74.38 174 SER A N 1
ATOM 1429 C CA . SER A 1 174 ? -12.240 7.092 8.324 1.00 74.38 174 SER A CA 1
ATOM 1430 C C . SER A 1 174 ? -13.084 6.453 7.221 1.00 74.38 174 SER A C 1
ATOM 1432 O O . SER A 1 174 ? -13.649 7.128 6.359 1.00 74.38 174 SER A O 1
ATOM 1434 N N . CYS A 1 175 ? -13.157 5.129 7.281 1.00 81.75 175 CYS A N 1
ATOM 1435 C CA . CYS A 1 175 ? -14.046 4.317 6.469 1.00 81.75 175 CYS A CA 1
ATOM 1436 C C . CYS A 1 175 ? -15.426 4.327 7.120 1.00 81.75 175 CYS A C 1
ATOM 1438 O O . CYS A 1 175 ? -15.781 3.430 7.873 1.00 81.75 175 CYS A O 1
ATOM 1440 N N . SER A 1 176 ? -16.126 5.435 6.912 1.00 59.31 176 SER A N 1
ATOM 1441 C CA . SER A 1 176 ? -17.454 5.750 7.438 1.00 59.31 176 SER A CA 1
ATOM 1442 C C . SER A 1 176 ? -18.369 6.105 6.284 1.00 59.31 176 SER A C 1
ATOM 1444 O O . SER A 1 176 ? -17.888 6.899 5.436 1.00 59.31 176 SER A O 1
#

Foldseek 3Di:
DDDDDDDDDDDDDDDDDDDDDDDDDDDDDDDDDDDDDDDDPPPPDPPPPPPCDDADDAPQKDFLDQDPVQLETQIAGALVCLPVPVSVLSRVLCCVVRHDDDQSYKYWYFNDNVLSDDDPLLVDPDPRPDDPVVSVCSQQATGAWMAGSNQQWIWGGHHPPPRNPDIDIDRNDDSD

pLDDT: mean 71.29, std 22.61, range [33.06, 96.88]

Secondary structure (DSSP, 8-state):
----------------------------------------------------PPPPPBTTEEEEEEETTTTEEEEEE-TTTTT-HHHHHHHHHHHHHHS---TT-EEEEES-GGG----GGGSSSS--SS-HHHHHHIIIIIEEEEEETTT-EEEE---STTSTT---EEE-----

Organism: NCBI:txid1803916

Sequence (176 aa):
MLSVKRTLLLIVIIGFVSCSGFESSESNKAEKSISEKPSIEEENGVSEKTEKRTFPKIKNASVVQFDNDNNRYFIVVDSSIVFDYERIKQVICQIDSKLSTDTNTSISFFNEAKWANYKDELFFDESSKYPKHEYSNWLNTYYQGEFSFKTRLYKTFPVSEPNKNKRKVQKIKSCS